Protein AF-A0A7S1HPY4-F1 (afdb_monomer_lite)

Structure (mmCIF, N/CA/C/O backbone):
data_AF-A0A7S1HPY4-F1
#
_entry.id   AF-A0A7S1HPY4-F1
#
loop_
_atom_site.group_PDB
_atom_site.id
_atom_site.type_symbol
_atom_site.label_atom_id
_atom_site.label_alt_id
_atom_site.label_comp_id
_atom_site.label_asym_id
_atom_site.label_entity_id
_atom_site.label_seq_id
_atom_site.pdbx_PDB_ins_code
_atom_site.Cartn_x
_atom_site.Cartn_y
_atom_site.Cartn_z
_atom_site.occupancy
_atom_site.B_iso_or_equiv
_atom_site.auth_seq_id
_atom_site.auth_comp_id
_atom_site.auth_asym_id
_atom_site.auth_atom_id
_atom_site.pdbx_PDB_model_num
ATOM 1 N N . PHE A 1 1 ? -14.827 -3.877 16.598 1.00 51.03 1 PHE A N 1
ATOM 2 C CA . PHE A 1 1 ? -13.512 -4.477 16.288 1.00 51.03 1 PHE A CA 1
ATOM 3 C C . PHE A 1 1 ? -12.824 -4.837 17.604 1.00 51.03 1 PHE A C 1
ATOM 5 O O . PHE A 1 1 ? -12.158 -3.985 18.169 1.00 51.03 1 PHE A O 1
ATOM 12 N N . GLU A 1 2 ? -13.038 -6.043 18.143 1.00 54.41 2 GLU A N 1
ATOM 13 C CA . GLU A 1 2 ? -12.494 -6.442 19.462 1.00 54.41 2 GLU A CA 1
ATOM 14 C C . GLU A 1 2 ? -11.135 -7.164 19.399 1.00 54.41 2 GLU A C 1
ATOM 16 O O . GLU A 1 2 ? -10.439 -7.251 20.405 1.00 54.41 2 GLU A O 1
ATOM 21 N N . SER A 1 3 ? -10.685 -7.638 18.233 1.00 61.22 3 SER A N 1
ATOM 22 C CA . SER A 1 3 ? -9.407 -8.355 18.132 1.00 61.22 3 SER A CA 1
ATOM 23 C C . SER A 1 3 ? -8.253 -7.421 17.734 1.00 61.22 3 SER A C 1
ATOM 25 O O . SER A 1 3 ? -8.182 -6.986 16.581 1.00 61.22 3 SER A O 1
ATOM 27 N N . ARG A 1 4 ? -7.304 -7.167 18.650 1.00 73.62 4 ARG A N 1
ATOM 28 C CA . ARG A 1 4 ? -5.988 -6.535 18.383 1.00 73.62 4 ARG A CA 1
ATOM 29 C C . ARG A 1 4 ? -5.039 -7.492 17.646 1.00 73.62 4 ARG A C 1
ATOM 31 O O . ARG A 1 4 ? -3.940 -7.786 18.103 1.00 73.62 4 ARG A O 1
ATOM 38 N N . VAL A 1 5 ? -5.494 -8.038 16.525 1.00 82.69 5 VAL A N 1
ATOM 39 C CA . VAL A 1 5 ? -4.753 -9.017 15.726 1.00 82.69 5 VAL A CA 1
ATOM 40 C C . VAL A 1 5 ? -4.319 -8.356 14.429 1.00 82.69 5 VAL A C 1
ATOM 42 O O . VAL A 1 5 ? -5.112 -7.684 13.766 1.00 82.69 5 VAL A O 1
ATOM 45 N N . VAL A 1 6 ? -3.055 -8.552 14.060 1.00 85.44 6 VAL A N 1
ATOM 46 C CA . VAL A 1 6 ? -2.557 -8.140 12.749 1.00 85.44 6 VAL A CA 1
ATOM 47 C C . VAL A 1 6 ? -3.138 -9.086 11.704 1.00 85.44 6 VAL A C 1
ATOM 49 O O . VAL A 1 6 ? -2.915 -10.294 11.757 1.00 85.44 6 VAL A O 1
ATOM 52 N N . ARG A 1 7 ? -3.864 -8.540 10.731 1.00 88.50 7 ARG A N 1
ATOM 53 C CA . ARG A 1 7 ? -4.299 -9.283 9.545 1.00 88.50 7 ARG A CA 1
ATOM 54 C C . ARG A 1 7 ? -3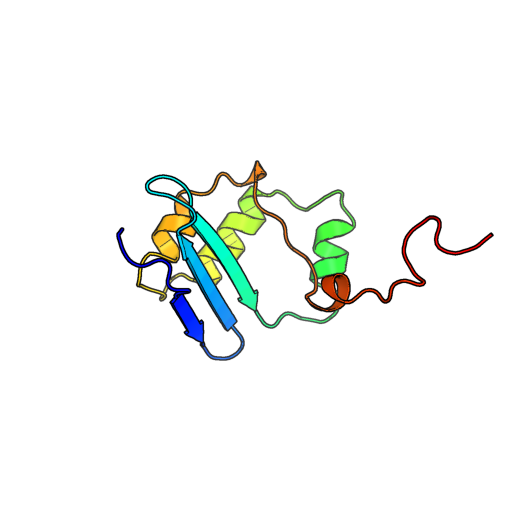.285 -9.050 8.442 1.00 88.50 7 ARG A C 1
ATOM 56 O O . ARG A 1 7 ? -2.990 -7.897 8.145 1.00 88.50 7 ARG A O 1
ATOM 63 N N . GLN A 1 8 ? -2.764 -10.117 7.845 1.00 91.44 8 GLN A N 1
ATOM 64 C CA . GLN A 1 8 ? -1.855 -10.031 6.703 1.00 91.44 8 GLN A CA 1
ATOM 65 C C . GLN A 1 8 ? -2.328 -10.950 5.586 1.00 91.44 8 GLN A C 1
ATOM 67 O O . GLN A 1 8 ? -2.775 -12.066 5.840 1.00 91.44 8 GLN A O 1
ATOM 72 N N . ILE A 1 9 ? -2.211 -10.471 4.353 1.00 90.81 9 ILE A N 1
ATOM 73 C CA . ILE A 1 9 ? -2.514 -11.219 3.137 1.00 90.81 9 ILE A CA 1
ATOM 74 C C . ILE A 1 9 ? -1.242 -11.229 2.293 1.00 90.81 9 ILE A C 1
ATOM 76 O O . ILE A 1 9 ? -0.616 -10.186 2.082 1.00 90.81 9 ILE A O 1
ATOM 80 N N . LEU A 1 10 ? -0.850 -12.417 1.840 1.00 92.56 10 LEU A N 1
ATOM 81 C CA . LEU A 1 10 ? 0.314 -12.634 0.991 1.00 92.56 10 LEU A CA 1
ATOM 82 C C . LEU A 1 10 ? -0.168 -13.088 -0.388 1.00 92.56 10 LEU A C 1
ATOM 84 O O . LEU A 1 10 ? -0.877 -14.084 -0.507 1.00 92.56 10 LEU A O 1
ATOM 88 N N . GLY A 1 11 ? 0.218 -12.346 -1.418 1.00 89.25 11 GLY A N 1
ATOM 89 C CA . GLY A 1 11 ? 0.007 -12.675 -2.823 1.00 89.25 11 GLY A CA 1
ATOM 90 C C . GLY A 1 11 ? 1.328 -12.931 -3.549 1.00 89.25 11 GLY A C 1
ATOM 91 O O . GLY A 1 11 ? 2.402 -13.001 -2.948 1.00 89.25 11 GLY A O 1
ATOM 92 N N . LYS A 1 12 ? 1.268 -13.041 -4.879 1.00 88.69 12 LYS A N 1
ATOM 93 C CA . LYS A 1 12 ? 2.450 -13.249 -5.727 1.00 88.69 12 LYS A CA 1
ATOM 94 C C . LYS A 1 12 ? 3.256 -11.951 -5.865 1.00 88.69 12 LYS A C 1
ATOM 96 O O . LYS A 1 12 ? 2.992 -11.158 -6.758 1.00 88.69 12 LYS A O 1
ATOM 101 N N . GLY A 1 13 ? 4.228 -11.747 -4.976 1.00 89.62 13 GLY A N 1
ATOM 102 C CA . GLY A 1 13 ? 5.085 -10.552 -4.979 1.00 89.62 13 GLY A CA 1
ATOM 103 C C . GLY A 1 13 ? 4.449 -9.311 -4.347 1.00 89.62 13 GLY A C 1
ATOM 104 O O . GLY A 1 13 ? 5.018 -8.231 -4.437 1.00 89.62 13 GLY A O 1
ATOM 105 N N . THR A 1 14 ? 3.303 -9.464 -3.677 1.00 92.88 14 THR A N 1
ATOM 106 C CA . THR A 1 14 ? 2.618 -8.388 -2.948 1.00 92.88 14 THR A CA 1
ATOM 107 C C . THR A 1 14 ? 2.192 -8.891 -1.577 1.00 92.88 14 THR A C 1
ATOM 109 O O . THR A 1 14 ? 1.761 -10.032 -1.426 1.00 92.88 14 THR A O 1
ATOM 112 N N . ARG A 1 15 ? 2.290 -8.042 -0.562 1.00 94.62 15 ARG A N 1
ATOM 113 C CA . ARG A 1 15 ? 1.781 -8.255 0.790 1.00 94.62 15 ARG A CA 1
ATOM 114 C C . ARG A 1 15 ? 1.026 -7.017 1.223 1.00 94.62 15 ARG A C 1
ATOM 116 O O . ARG A 1 15 ? 1.478 -5.908 0.972 1.00 94.62 15 ARG A O 1
ATOM 123 N N . ALA A 1 16 ? -0.060 -7.202 1.944 1.00 94.69 16 ALA A N 1
ATOM 124 C CA . ALA A 1 16 ? -0.735 -6.111 2.622 1.00 94.69 16 ALA A CA 1
ATOM 125 C C . ALA A 1 16 ? -1.120 -6.553 4.019 1.00 94.69 16 ALA A C 1
ATOM 127 O O . ALA A 1 16 ? -1.309 -7.744 4.282 1.00 94.69 16 ALA A O 1
ATOM 128 N N . GLY A 1 17 ? -1.240 -5.588 4.914 1.00 93.25 17 GLY A N 1
ATOM 129 C CA . GLY A 1 17 ? -1.663 -5.866 6.267 1.00 93.25 17 GLY A CA 1
ATOM 130 C C . GLY A 1 17 ? -2.409 -4.710 6.889 1.00 93.25 17 GLY A C 1
ATOM 131 O O . GLY A 1 17 ? -2.280 -3.565 6.464 1.00 93.25 17 GLY A O 1
ATOM 132 N N . MET A 1 18 ? -3.190 -5.043 7.909 1.00 93.31 18 MET A N 1
ATOM 133 C CA . MET A 1 18 ? -3.918 -4.097 8.740 1.00 93.31 18 MET A CA 1
ATOM 134 C C . MET A 1 18 ? -3.791 -4.470 10.207 1.00 93.31 18 MET A C 1
ATOM 136 O O . MET A 1 18 ? -3.855 -5.646 10.575 1.00 93.31 18 MET A O 1
ATOM 140 N N . TYR A 1 19 ? -3.699 -3.448 11.043 1.00 92.12 19 TYR A N 1
ATOM 141 C CA . TYR A 1 19 ? -3.733 -3.557 12.486 1.00 92.12 19 TYR A CA 1
ATOM 142 C C . TYR A 1 19 ? -4.681 -2.491 13.055 1.00 92.12 19 TYR A C 1
ATOM 144 O O . TYR A 1 19 ? -4.416 -1.296 12.895 1.00 92.12 19 TYR A O 1
ATOM 152 N N . PRO A 1 20 ? -5.805 -2.882 13.683 1.00 90.94 20 PRO A N 1
ATOM 153 C CA . PRO A 1 20 ? -6.701 -1.925 14.319 1.00 90.94 20 PRO A CA 1
ATOM 154 C C . PRO A 1 20 ? -6.010 -1.314 15.544 1.00 90.94 20 PRO A C 1
ATOM 156 O O . PRO A 1 20 ? -5.662 -2.021 16.489 1.00 90.94 20 PRO A O 1
ATOM 159 N N . LEU A 1 21 ? -5.817 0.004 15.520 1.00 90.44 21 LEU A N 1
ATOM 160 C CA . LEU A 1 21 ? -5.249 0.769 16.632 1.00 90.44 21 LEU A CA 1
ATOM 161 C C . LEU A 1 21 ? -6.334 1.130 17.657 1.00 90.44 21 LEU A C 1
ATOM 163 O O . LEU A 1 21 ? -6.084 1.122 18.860 1.00 90.44 21 LEU A O 1
ATOM 167 N N . SER A 1 22 ? -7.547 1.424 17.181 1.00 89.44 22 SER A N 1
ATOM 168 C CA . SER A 1 22 ? -8.728 1.723 17.997 1.00 89.44 22 SER A CA 1
ATOM 169 C C . SER A 1 22 ? -10.017 1.375 17.237 1.00 89.44 22 SER A C 1
ATOM 171 O O . SER A 1 22 ? -9.973 0.749 16.177 1.00 89.44 22 SER A O 1
ATOM 173 N N . SER A 1 23 ? -11.180 1.776 17.758 1.00 86.69 23 SER A N 1
ATOM 174 C CA . SER A 1 23 ? -12.463 1.645 17.052 1.00 86.69 23 SER A CA 1
ATOM 175 C C . SER A 1 23 ? -12.560 2.510 15.790 1.00 86.69 23 SER A C 1
ATOM 177 O O . SER A 1 23 ? -13.397 2.224 14.938 1.00 86.69 23 SER A O 1
ATOM 179 N N . THR A 1 24 ? -11.717 3.539 15.665 1.00 88.06 24 THR A N 1
ATOM 180 C CA . THR A 1 24 ? -11.754 4.524 14.572 1.00 88.06 24 THR A CA 1
ATOM 181 C C . THR A 1 24 ? -10.440 4.641 13.805 1.00 88.06 24 THR A C 1
ATOM 183 O O . THR A 1 24 ? -10.404 5.293 12.769 1.00 88.06 24 THR A O 1
ATOM 186 N N . HIS A 1 25 ? -9.361 4.021 14.291 1.00 89.62 25 HIS A N 1
ATOM 187 C CA . HIS A 1 25 ? -8.037 4.117 13.684 1.00 89.62 25 HIS A CA 1
ATOM 188 C C . HIS A 1 25 ? -7.505 2.739 13.314 1.00 89.62 25 HIS A C 1
ATOM 190 O O . HIS A 1 25 ? -7.539 1.794 14.108 1.00 89.62 25 HIS A O 1
ATOM 196 N N . VAL A 1 26 ? -6.938 2.648 12.117 1.00 91.75 26 VAL A N 1
ATOM 197 C CA . VAL A 1 26 ? -6.300 1.445 11.594 1.00 91.75 26 VAL A CA 1
ATOM 198 C C . VAL A 1 26 ? -4.955 1.824 10.992 1.00 91.75 26 VAL A C 1
ATOM 200 O O . VAL A 1 26 ? -4.845 2.772 10.222 1.00 91.75 26 VAL A O 1
ATOM 203 N N . TYR A 1 27 ? -3.922 1.076 11.358 1.00 92.25 27 TYR A N 1
ATOM 204 C CA . TYR A 1 27 ? -2.661 1.080 10.636 1.00 92.25 27 TYR A CA 1
ATOM 205 C C . TYR A 1 27 ? -2.758 0.076 9.492 1.00 92.25 27 TYR A C 1
ATOM 207 O O . TYR A 1 27 ? -3.223 -1.046 9.703 1.00 92.25 27 TYR A O 1
ATOM 215 N N . TRP A 1 28 ? -2.300 0.443 8.301 1.00 94.12 28 TRP A N 1
ATOM 216 C CA . TRP A 1 28 ? -2.254 -0.465 7.163 1.00 94.12 28 TRP A CA 1
ATOM 217 C C . TRP A 1 28 ? -0.992 -0.254 6.332 1.00 94.12 28 TRP A C 1
ATOM 219 O O . TRP A 1 28 ? -0.344 0.789 6.407 1.00 94.12 28 TRP A O 1
ATOM 229 N N . PHE A 1 29 ? -0.627 -1.268 5.552 1.00 94.44 29 PHE A N 1
ATOM 230 C CA . PHE A 1 29 ? 0.463 -1.176 4.588 1.00 94.44 29 PHE A CA 1
ATOM 231 C C . PHE A 1 29 ? 0.196 -2.053 3.367 1.00 94.44 29 PHE A C 1
ATOM 233 O O . PHE A 1 29 ? -0.475 -3.081 3.469 1.00 94.44 29 PHE A O 1
ATOM 240 N N . VAL A 1 30 ? 0.800 -1.678 2.240 1.00 94.81 30 VAL A N 1
ATOM 241 C CA . VAL A 1 30 ? 0.982 -2.524 1.055 1.00 94.81 30 VAL A CA 1
ATOM 242 C C . VAL A 1 30 ? 2.471 -2.513 0.712 1.00 94.81 30 VAL A C 1
ATOM 244 O O . VAL A 1 30 ? 3.112 -1.468 0.672 1.00 94.81 30 VAL A O 1
ATOM 247 N N . CYS A 1 31 ? 3.035 -3.694 0.514 1.00 94.25 31 CYS A N 1
ATOM 248 C CA . CYS A 1 31 ? 4.412 -3.935 0.116 1.00 94.25 31 CYS A CA 1
ATOM 249 C C . CYS A 1 31 ? 4.363 -4.766 -1.159 1.00 94.25 31 CYS A C 1
ATOM 251 O O . CYS A 1 31 ? 3.753 -5.829 -1.161 1.00 94.25 31 CYS A O 1
ATOM 253 N N . PHE A 1 32 ? 5.001 -4.315 -2.226 1.00 94.12 32 PHE A N 1
ATOM 254 C CA . PHE A 1 32 ? 4.956 -4.987 -3.518 1.00 94.12 32 PHE A CA 1
ATOM 255 C C . PHE A 1 32 ? 6.338 -4.983 -4.158 1.00 94.12 32 PHE A C 1
ATOM 257 O O . PHE A 1 32 ? 7.178 -4.142 -3.840 1.00 94.12 32 PHE A O 1
ATOM 264 N N . ASN A 1 33 ? 6.569 -5.950 -5.036 1.00 92.75 33 ASN A N 1
ATOM 265 C CA . ASN A 1 33 ? 7.742 -5.969 -5.889 1.00 92.75 33 ASN A CA 1
ATOM 266 C C . ASN A 1 33 ? 7.578 -4.898 -6.968 1.00 92.75 33 ASN A C 1
ATOM 268 O O . ASN A 1 33 ? 6.541 -4.828 -7.626 1.00 92.75 33 ASN A O 1
ATOM 272 N N . SER A 1 34 ? 8.615 -4.099 -7.161 1.00 89.88 34 SER A N 1
ATOM 273 C CA . SER A 1 34 ? 8.708 -3.091 -8.211 1.00 89.88 34 SER A CA 1
ATOM 274 C C . SER A 1 34 ? 10.058 -3.214 -8.905 1.00 89.88 34 SER A C 1
ATOM 276 O O . SER A 1 34 ? 10.976 -3.836 -8.365 1.00 89.88 34 SER A O 1
ATOM 278 N N . GLU A 1 35 ? 10.199 -2.559 -10.053 1.00 89.75 35 GLU A N 1
ATOM 279 C CA . GLU A 1 35 ? 11.508 -2.349 -10.667 1.00 89.75 35 GLU A CA 1
ATOM 280 C C . GLU A 1 35 ? 12.455 -1.609 -9.711 1.00 89.75 35 GLU A C 1
ATOM 282 O O . GLU A 1 35 ? 12.034 -0.823 -8.844 1.00 89.75 35 GLU A O 1
ATOM 287 N N . GLU A 1 36 ? 13.751 -1.872 -9.866 1.00 83.75 36 GLU A N 1
ATOM 288 C CA . GLU A 1 36 ? 14.778 -1.186 -9.094 1.00 83.75 36 GLU A CA 1
ATOM 289 C C . GLU A 1 36 ? 14.743 0.319 -9.397 1.00 83.75 36 GLU A C 1
ATOM 291 O O . GLU A 1 36 ? 14.665 0.750 -10.543 1.00 83.75 36 GLU A O 1
ATOM 296 N N . GLY A 1 37 ? 14.776 1.146 -8.349 1.00 83.00 37 GLY A N 1
ATOM 297 C CA . GLY A 1 37 ? 14.716 2.601 -8.492 1.00 83.00 37 GLY A CA 1
ATOM 298 C C . GLY A 1 37 ? 13.310 3.206 -8.474 1.00 83.00 37 GLY A C 1
ATOM 299 O O . GLY A 1 37 ? 13.230 4.415 -8.264 1.00 83.00 37 GLY A O 1
ATOM 300 N N . TRP A 1 38 ? 12.227 2.413 -8.536 1.00 88.38 38 TRP A N 1
ATOM 301 C CA . TRP A 1 38 ? 10.837 2.915 -8.458 1.00 88.38 38 TRP A CA 1
ATOM 302 C C . TRP A 1 38 ? 10.627 3.874 -7.274 1.00 88.38 38 TRP A C 1
ATOM 304 O O . TRP A 1 38 ? 10.142 4.991 -7.424 1.00 88.38 38 TRP A O 1
ATOM 314 N N . ALA A 1 39 ? 11.089 3.486 -6.081 1.00 86.12 39 ALA A N 1
ATOM 315 C CA . ALA A 1 39 ? 10.954 4.307 -4.878 1.00 86.12 39 ALA A CA 1
ATOM 316 C C . ALA A 1 39 ? 11.825 5.575 -4.892 1.00 86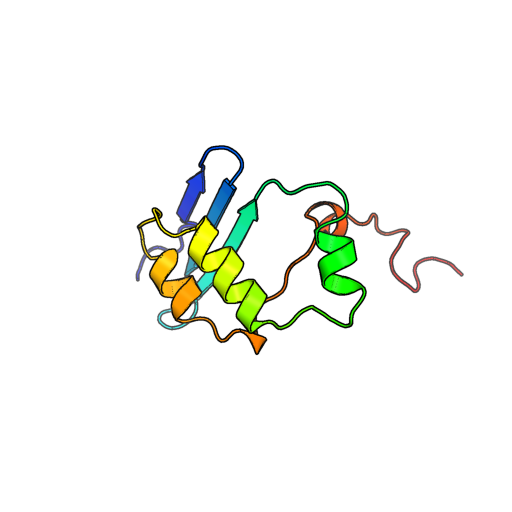.12 39 ALA A C 1
ATOM 318 O O . ALA A 1 39 ? 11.508 6.557 -4.220 1.00 86.12 39 ALA A O 1
ATOM 319 N N . ARG A 1 40 ? 12.952 5.552 -5.611 1.00 82.31 40 ARG A N 1
ATOM 320 C CA . ARG A 1 40 ? 13.830 6.716 -5.772 1.00 82.31 40 ARG A CA 1
ATOM 321 C C . ARG A 1 40 ? 13.197 7.709 -6.733 1.00 82.31 40 ARG A C 1
ATOM 323 O O . ARG A 1 40 ? 13.154 8.892 -6.420 1.00 82.31 40 ARG A O 1
ATOM 330 N N . GLU A 1 41 ? 12.687 7.216 -7.854 1.00 81.19 41 GLU A N 1
ATOM 331 C CA . GLU A 1 41 ? 11.940 7.999 -8.834 1.00 81.19 41 GLU A CA 1
ATOM 332 C C . GLU A 1 41 ? 10.704 8.637 -8.200 1.00 81.19 41 GLU A C 1
ATOM 334 O O . GLU A 1 41 ? 10.552 9.852 -8.278 1.00 81.19 41 GLU A O 1
ATOM 339 N N . TRP A 1 42 ? 9.918 7.861 -7.444 1.00 80.50 42 TRP A N 1
ATOM 340 C CA . TRP A 1 42 ? 8.766 8.356 -6.687 1.00 80.50 42 TRP A CA 1
ATOM 341 C C . TRP A 1 42 ? 9.093 9.601 -5.844 1.00 80.50 42 TRP A C 1
ATOM 343 O O . TRP A 1 42 ? 8.287 10.525 -5.761 1.00 80.50 42 TRP A O 1
ATOM 353 N N . ARG A 1 43 ? 10.279 9.643 -5.221 1.00 76.81 43 ARG A N 1
ATOM 354 C CA . ARG A 1 43 ? 10.718 10.752 -4.356 1.00 76.81 43 ARG A CA 1
ATOM 355 C C . ARG A 1 43 ? 11.391 11.906 -5.092 1.00 76.81 43 ARG A C 1
ATOM 357 O O . ARG A 1 43 ? 11.361 13.018 -4.572 1.00 76.81 43 ARG A O 1
ATOM 364 N N . ARG A 1 44 ? 12.043 11.646 -6.232 1.00 68.62 44 ARG A N 1
ATOM 365 C CA . ARG A 1 44 ? 12.967 12.589 -6.893 1.00 68.62 44 ARG A CA 1
ATOM 366 C C . ARG A 1 44 ? 12.288 13.900 -7.302 1.00 68.62 44 ARG A C 1
ATOM 368 O O . ARG A 1 44 ? 12.942 14.935 -7.265 1.00 68.62 44 ARG A O 1
ATOM 375 N N . ASP A 1 45 ? 10.985 13.865 -7.566 1.00 61.12 45 ASP A N 1
ATOM 376 C CA . ASP A 1 45 ? 10.215 15.022 -8.037 1.00 61.12 45 ASP A CA 1
ATOM 377 C C . ASP A 1 45 ? 9.344 15.658 -6.930 1.00 61.12 45 ASP A C 1
ATOM 379 O O . ASP A 1 45 ? 8.273 16.193 -7.194 1.00 61.12 45 ASP A O 1
ATOM 383 N N . GLY A 1 46 ? 9.772 15.580 -5.661 1.00 59.69 46 GLY A N 1
ATOM 384 C CA . GLY A 1 46 ? 9.001 16.107 -4.521 1.00 59.69 46 GLY A CA 1
ATOM 385 C C . GLY A 1 46 ? 7.848 15.200 -4.071 1.00 59.69 46 GLY A C 1
ATOM 386 O O . GLY A 1 46 ? 6.989 15.622 -3.297 1.00 59.69 46 GLY A O 1
ATOM 387 N N . GLY A 1 47 ? 7.861 13.941 -4.520 1.00 61.69 47 GLY A N 1
ATOM 388 C CA . GLY A 1 47 ? 6.715 13.042 -4.458 1.00 61.69 47 GLY A CA 1
ATOM 389 C C . GLY A 1 47 ? 5.829 13.276 -5.674 1.00 61.69 47 GLY A C 1
ATOM 390 O O . GLY A 1 47 ? 5.207 14.330 -5.777 1.00 61.69 47 GLY A O 1
ATOM 391 N N . ARG A 1 48 ? 5.745 12.299 -6.586 1.00 68.56 48 ARG A N 1
ATOM 392 C CA . ARG A 1 48 ? 4.697 12.284 -7.626 1.00 68.56 48 ARG A CA 1
ATOM 393 C C . ARG A 1 48 ? 3.321 12.560 -6.991 1.00 68.56 48 ARG A C 1
ATOM 395 O O . ARG A 1 48 ? 3.129 12.384 -5.783 1.00 68.56 48 ARG A O 1
ATOM 402 N N . ASN A 1 49 ? 2.358 12.987 -7.808 1.00 85.38 49 ASN A N 1
ATOM 403 C CA . ASN A 1 49 ? 1.006 13.300 -7.350 1.00 85.38 49 ASN A CA 1
ATOM 404 C C . ASN A 1 49 ? 0.458 12.162 -6.467 1.00 85.38 49 ASN A C 1
ATOM 406 O O . ASN A 1 49 ? 0.365 11.015 -6.897 1.00 85.38 49 ASN A O 1
ATOM 410 N N . LYS A 1 50 ? 0.107 12.466 -5.214 1.00 88.44 50 LYS A N 1
ATOM 411 C CA . LYS A 1 50 ? -0.343 11.453 -4.250 1.00 88.44 50 LYS A CA 1
ATOM 412 C C . LYS A 1 50 ? -1.643 10.767 -4.680 1.00 88.44 50 LYS A C 1
ATOM 414 O O . LYS A 1 50 ? -1.885 9.625 -4.297 1.00 88.44 50 LYS A O 1
ATOM 419 N N . GLU A 1 51 ? -2.445 11.417 -5.516 1.00 90.38 51 GLU A N 1
ATOM 420 C CA . GLU A 1 51 ? -3.609 10.803 -6.159 1.00 90.38 51 GLU A CA 1
ATOM 421 C C . GLU A 1 51 ? -3.200 9.677 -7.120 1.00 90.38 51 GLU A C 1
ATOM 423 O O . GLU A 1 51 ? -3.846 8.631 -7.146 1.00 90.38 51 GLU A O 1
ATOM 428 N N . GLU A 1 52 ? -2.085 9.838 -7.846 1.00 90.06 52 GLU A N 1
ATOM 429 C CA . GLU A 1 52 ? -1.523 8.765 -8.677 1.00 90.06 52 GLU A CA 1
ATOM 430 C C . GLU A 1 52 ? -1.061 7.594 -7.806 1.00 90.06 52 GLU A C 1
ATOM 432 O O . GLU A 1 52 ? -1.356 6.449 -8.140 1.00 90.06 52 GLU A O 1
ATOM 437 N N . LEU A 1 53 ? -0.426 7.856 -6.652 1.00 90.06 53 LEU A N 1
ATOM 438 C CA . LEU A 1 53 ? -0.063 6.792 -5.703 1.00 90.06 53 LEU A CA 1
ATOM 439 C C . LEU A 1 53 ? -1.286 6.019 -5.236 1.00 90.06 53 LEU A C 1
ATOM 441 O O . LEU A 1 53 ? -1.254 4.791 -5.186 1.00 90.06 53 LEU A O 1
ATOM 445 N N . ARG A 1 54 ? -2.358 6.732 -4.869 1.00 92.44 54 ARG A N 1
ATOM 446 C CA . ARG A 1 54 ? -3.595 6.083 -4.442 1.00 92.44 54 ARG A CA 1
ATOM 447 C C . ARG A 1 54 ? -4.133 5.197 -5.558 1.00 92.44 54 ARG A C 1
ATOM 449 O O . ARG A 1 54 ? -4.408 4.032 -5.296 1.00 92.44 54 ARG A O 1
ATOM 456 N N . GLY A 1 55 ? -4.180 5.698 -6.793 1.00 93.19 55 GLY A N 1
ATOM 457 C CA . GLY A 1 55 ? -4.601 4.921 -7.961 1.00 93.19 55 GLY A CA 1
ATOM 458 C C . GLY A 1 55 ? -3.735 3.681 -8.222 1.00 93.19 55 GLY A C 1
ATOM 459 O O . GLY A 1 55 ? -4.267 2.595 -8.461 1.00 93.19 55 GLY A O 1
ATOM 460 N N . GLU A 1 56 ? -2.407 3.800 -8.123 1.00 91.81 56 GLU A N 1
ATOM 461 C CA . GLU A 1 56 ? -1.478 2.669 -8.261 1.00 91.81 56 GLU A CA 1
ATOM 462 C C . GLU A 1 56 ? -1.721 1.611 -7.169 1.00 91.81 56 GLU A C 1
ATOM 464 O O . GLU A 1 56 ? -1.825 0.415 -7.459 1.00 91.81 56 GLU A O 1
ATOM 469 N N . VAL A 1 57 ? -1.885 2.038 -5.913 1.00 93.56 57 VAL A N 1
ATOM 470 C CA . VAL A 1 57 ? -2.156 1.130 -4.789 1.00 93.56 57 VAL A CA 1
ATOM 471 C C . VAL A 1 57 ? -3.535 0.481 -4.918 1.00 93.56 57 VAL A C 1
ATOM 473 O O . VAL A 1 57 ? -3.646 -0.731 -4.731 1.00 93.56 57 VAL A O 1
ATOM 476 N N . GLU A 1 58 ? -4.574 1.230 -5.290 1.00 94.56 58 GLU A N 1
ATOM 477 C CA . GLU A 1 58 ? -5.920 0.705 -5.556 1.00 94.56 58 GLU A CA 1
ATOM 478 C C . GLU A 1 58 ? -5.903 -0.367 -6.653 1.00 94.56 58 GLU A C 1
ATOM 480 O O . GLU A 1 58 ? -6.556 -1.407 -6.517 1.00 94.56 58 GLU A O 1
ATOM 485 N N . ALA A 1 59 ? -5.119 -0.160 -7.715 1.00 93.81 59 ALA A N 1
ATOM 486 C CA . ALA A 1 59 ? -4.943 -1.145 -8.775 1.00 93.81 59 ALA A CA 1
ATOM 487 C C . ALA A 1 59 ? -4.248 -2.420 -8.267 1.00 93.81 59 ALA A C 1
ATOM 489 O O . ALA A 1 59 ? -4.698 -3.525 -8.590 1.00 93.81 59 ALA A O 1
ATOM 490 N N . LEU A 1 60 ? -3.206 -2.283 -7.437 1.00 93.12 60 LEU A N 1
ATOM 491 C CA . LEU A 1 60 ? -2.483 -3.407 -6.828 1.00 93.12 60 LEU A CA 1
ATOM 492 C C . LEU A 1 60 ? -3.379 -4.256 -5.917 1.00 93.12 60 LEU A C 1
ATOM 494 O O . LEU A 1 60 ? -3.259 -5.484 -5.904 1.00 93.12 60 LEU A O 1
ATOM 498 N N . VAL A 1 61 ? -4.289 -3.621 -5.172 1.00 92.88 61 VAL A N 1
ATOM 499 C CA . VAL A 1 61 ? -5.176 -4.305 -4.217 1.00 92.88 61 VAL A CA 1
ATOM 500 C C . VAL A 1 61 ? -6.578 -4.587 -4.765 1.00 92.88 61 VAL A C 1
ATOM 502 O O . VAL A 1 61 ? -7.446 -5.032 -4.017 1.00 92.88 61 VAL A O 1
ATOM 505 N N . ARG A 1 62 ? -6.836 -4.378 -6.064 1.00 92.06 62 ARG A N 1
ATOM 506 C CA . ARG A 1 62 ? -8.187 -4.458 -6.658 1.00 92.06 62 ARG A CA 1
ATOM 507 C C . ARG A 1 62 ? -8.923 -5.772 -6.379 1.00 92.06 62 ARG A C 1
ATOM 509 O O . ARG A 1 62 ? -10.146 -5.777 -6.267 1.00 92.06 62 ARG A O 1
ATOM 516 N N . THR A 1 63 ? -8.198 -6.883 -6.276 1.00 90.06 63 THR A N 1
ATOM 517 C CA . THR A 1 63 ? -8.761 -8.222 -6.022 1.00 90.06 63 THR A CA 1
ATOM 518 C C . THR A 1 63 ? -8.745 -8.628 -4.546 1.00 90.06 63 THR A C 1
ATOM 520 O O . THR A 1 63 ? -9.145 -9.741 -4.214 1.00 90.06 63 THR A O 1
ATOM 523 N N . TRP A 1 64 ? -8.267 -7.761 -3.652 1.00 89.62 64 TRP A N 1
ATOM 524 C CA . TRP A 1 64 ? -8.025 -8.095 -2.251 1.00 89.62 64 TRP A CA 1
ATOM 525 C C . TRP A 1 64 ? -9.273 -7.834 -1.404 1.00 89.62 64 TRP A C 1
ATOM 527 O O . TRP A 1 64 ? -10.007 -6.878 -1.637 1.00 89.62 64 TRP A O 1
ATOM 537 N N . GLY A 1 65 ? -9.525 -8.694 -0.417 1.00 88.69 65 GLY A N 1
ATOM 538 C CA . GLY A 1 65 ? -10.668 -8.582 0.494 1.00 88.69 65 GLY A CA 1
ATOM 539 C C . GLY A 1 65 ? -10.286 -8.124 1.904 1.00 88.69 65 GLY A C 1
ATOM 540 O O . GLY A 1 65 ? -9.235 -7.527 2.136 1.00 88.69 65 GLY A O 1
ATOM 541 N N . HIS A 1 66 ? -11.144 -8.464 2.869 1.00 87.81 66 HIS A N 1
ATOM 542 C CA . HIS A 1 66 ? -10.920 -8.297 4.313 1.00 87.81 66 HIS A CA 1
ATOM 543 C C . HIS A 1 66 ? -10.708 -6.856 4.808 1.00 87.81 66 HIS A C 1
ATOM 545 O O . HIS A 1 66 ? -10.122 -6.674 5.876 1.00 87.81 66 HIS A O 1
ATOM 551 N N . GLY A 1 67 ? -11.199 -5.844 4.087 1.00 90.56 67 GLY A N 1
ATOM 552 C CA . GLY A 1 67 ? -11.073 -4.437 4.479 1.00 90.56 67 GLY A CA 1
ATOM 553 C C . GLY A 1 67 ? -9.889 -3.704 3.841 1.00 90.56 67 GLY A C 1
ATOM 554 O O . GLY A 1 67 ? -9.728 -2.511 4.084 1.00 90.56 67 GLY A O 1
ATOM 555 N N . ILE A 1 68 ? -9.034 -4.392 3.067 1.00 92.56 68 ILE A N 1
ATOM 556 C CA . ILE A 1 68 ? -7.832 -3.781 2.475 1.00 92.56 68 ILE A CA 1
ATOM 557 C C . ILE A 1 68 ? -8.211 -2.734 1.428 1.00 92.56 68 ILE A C 1
ATOM 559 O O . ILE A 1 68 ? -7.643 -1.647 1.407 1.00 92.56 68 ILE A O 1
ATOM 563 N N . ARG A 1 69 ? -9.179 -3.035 0.561 1.00 93.56 69 ARG A N 1
ATOM 564 C CA . ARG A 1 69 ? -9.622 -2.083 -0.465 1.00 93.56 69 ARG A CA 1
ATOM 565 C C . ARG A 1 69 ? -10.317 -0.886 0.164 1.00 93.56 69 ARG A C 1
ATOM 567 O O . ARG A 1 69 ? -10.095 0.245 -0.246 1.00 93.56 69 ARG A O 1
ATOM 574 N N . GLU A 1 70 ? -11.125 -1.154 1.177 1.00 93.56 70 GLU A N 1
ATOM 575 C CA . GLU A 1 70 ? -11.898 -0.168 1.909 1.00 93.56 70 GLU A CA 1
ATOM 576 C C . GLU A 1 70 ? -10.982 0.810 2.648 1.00 93.56 70 GLU A C 1
ATOM 578 O O . GLU A 1 70 ? -11.205 2.015 2.574 1.00 93.56 70 GLU A O 1
ATOM 583 N N . VAL A 1 71 ? -9.919 0.327 3.306 1.00 93.25 71 VAL A N 1
ATOM 584 C CA . VAL A 1 71 ? -8.980 1.216 4.004 1.00 93.25 71 VAL A CA 1
ATOM 585 C C . VAL A 1 71 ? -8.144 2.050 3.035 1.00 93.25 71 VAL A C 1
ATOM 587 O O . VAL A 1 71 ? -7.915 3.227 3.303 1.00 93.25 71 VAL A O 1
ATOM 590 N N . VAL A 1 72 ? -7.727 1.479 1.898 1.00 93.69 72 VAL A N 1
ATOM 591 C CA . VAL A 1 72 ? -6.990 2.221 0.863 1.00 93.69 72 VAL A CA 1
ATOM 592 C C . VAL A 1 72 ? -7.867 3.339 0.297 1.00 93.69 72 VAL A C 1
ATOM 594 O O . VAL A 1 72 ? -7.442 4.489 0.302 1.00 93.69 72 VAL A O 1
ATOM 597 N N . ALA A 1 73 ? -9.103 3.025 -0.102 1.00 93.12 73 ALA A N 1
ATOM 598 C CA . ALA A 1 73 ? -10.040 4.001 -0.661 1.00 93.12 73 ALA A CA 1
ATOM 599 C C . ALA A 1 73 ? -10.455 5.088 0.349 1.00 93.12 73 ALA A C 1
ATOM 601 O O . ALA A 1 73 ? -10.706 6.227 -0.032 1.00 93.12 73 ALA A O 1
ATOM 602 N N . ALA A 1 74 ? -10.523 4.753 1.642 1.00 93.56 74 ALA A N 1
ATOM 603 C CA . ALA A 1 74 ? -10.849 5.704 2.705 1.00 93.56 74 ALA A CA 1
ATOM 604 C C . ALA A 1 74 ? -9.652 6.558 3.164 1.00 93.56 74 ALA A C 1
ATOM 606 O O . ALA A 1 74 ? -9.844 7.496 3.938 1.00 93.56 74 ALA A O 1
ATOM 607 N N . THR A 1 75 ? -8.424 6.237 2.743 1.00 93.81 75 THR A N 1
ATOM 608 C CA . THR A 1 75 ? -7.225 6.987 3.139 1.00 93.81 75 THR A CA 1
ATOM 609 C C . THR A 1 75 ? -7.046 8.206 2.225 1.00 93.81 75 THR A C 1
ATOM 611 O O . THR A 1 75 ? -6.891 8.028 1.015 1.00 93.81 75 THR A O 1
ATOM 614 N N . PRO A 1 76 ? -7.014 9.441 2.768 1.00 93.31 76 PRO A N 1
ATOM 615 C CA . PRO A 1 76 ? -6.677 10.630 1.988 1.00 93.31 76 PRO A CA 1
ATOM 616 C C . PRO A 1 76 ? -5.297 10.480 1.353 1.00 93.31 76 PRO A C 1
ATOM 618 O O . PRO A 1 76 ? -4.354 10.027 2.014 1.00 93.31 76 PRO A O 1
ATOM 621 N N . SER A 1 77 ? -5.164 10.861 0.082 1.00 92.00 77 SER A N 1
ATOM 622 C CA . SER A 1 77 ? -3.915 10.658 -0.655 1.00 92.00 77 SER A CA 1
ATOM 623 C C . SER A 1 77 ? -2.757 11.404 0.006 1.00 92.00 77 SER A C 1
ATOM 625 O O . SER A 1 77 ? -1.644 10.889 0.074 1.00 92.00 77 SER A O 1
ATOM 627 N N . GLU A 1 78 ? -3.031 12.556 0.617 1.00 90.38 78 GLU A N 1
ATOM 628 C CA . GLU A 1 78 ? -2.089 13.396 1.348 1.00 90.38 78 GLU A CA 1
ATOM 629 C C . GLU A 1 78 ? -1.370 12.647 2.475 1.00 90.38 78 GLU A C 1
ATOM 631 O O . GLU A 1 78 ? -0.209 12.954 2.763 1.00 90.38 78 GLU A O 1
ATOM 636 N N . GLY A 1 79 ? -2.025 11.653 3.081 1.00 87.50 79 GLY A N 1
ATOM 637 C CA . GLY A 1 79 ? -1.466 10.809 4.138 1.00 87.50 79 GLY A CA 1
ATOM 638 C C . GLY A 1 79 ? -0.666 9.606 3.631 1.00 87.50 79 GLY A C 1
ATOM 639 O O . GLY A 1 79 ? -0.041 8.910 4.432 1.00 87.50 79 GLY A O 1
ATOM 640 N N . MET A 1 80 ? -0.667 9.340 2.323 1.00 89.62 80 MET A N 1
ATOM 641 C CA . MET A 1 80 ? 0.036 8.198 1.746 1.00 89.62 80 MET A CA 1
ATOM 642 C C . MET A 1 80 ? 1.525 8.493 1.565 1.00 89.62 80 MET A C 1
ATOM 644 O O . MET A 1 80 ? 1.936 9.549 1.080 1.00 89.62 80 MET A O 1
ATOM 648 N N . VAL A 1 81 ? 2.344 7.511 1.937 1.00 88.12 81 VAL A N 1
ATOM 649 C CA . VAL A 1 81 ? 3.800 7.546 1.789 1.00 88.12 81 VAL A CA 1
ATOM 650 C C . VAL A 1 81 ? 4.278 6.264 1.123 1.00 88.12 81 VAL A C 1
ATOM 652 O O . VAL A 1 81 ? 3.832 5.169 1.466 1.00 88.12 81 VAL A O 1
ATOM 655 N N . ALA A 1 82 ? 5.220 6.396 0.194 1.00 89.56 82 ALA A N 1
ATOM 656 C CA . ALA A 1 82 ? 5.841 5.270 -0.489 1.00 89.56 82 ALA A CA 1
ATOM 657 C C . ALA A 1 82 ? 7.366 5.331 -0.360 1.00 89.56 82 ALA A C 1
ATOM 659 O O . ALA A 1 82 ? 7.964 6.393 -0.165 1.00 89.56 82 ALA A O 1
ATOM 660 N N . GLY A 1 83 ? 8.005 4.169 -0.436 1.00 88.69 83 GLY A N 1
ATOM 661 C CA . GLY A 1 83 ? 9.445 4.059 -0.273 1.00 88.69 83 GLY A CA 1
ATOM 662 C C . GLY A 1 83 ? 9.936 2.626 -0.366 1.00 88.69 83 GLY A C 1
ATOM 663 O O . GLY A 1 83 ? 9.159 1.695 -0.146 1.00 88.69 83 GLY A O 1
ATOM 664 N N . ALA A 1 84 ? 11.227 2.450 -0.653 1.00 89.50 84 ALA A N 1
ATOM 665 C CA . ALA A 1 84 ? 11.818 1.124 -0.684 1.00 89.50 84 ALA A CA 1
ATOM 666 C C . ALA A 1 84 ? 11.845 0.552 0.734 1.00 89.50 84 ALA A C 1
ATOM 668 O O . ALA A 1 84 ? 12.069 1.262 1.718 1.00 89.50 84 ALA A O 1
ATOM 669 N N . ILE A 1 85 ? 11.614 -0.754 0.854 1.00 86.94 85 ILE A N 1
ATOM 670 C CA . ILE A 1 85 ? 11.660 -1.420 2.157 1.00 86.94 85 ILE A CA 1
ATOM 671 C C . ILE A 1 85 ? 13.064 -1.353 2.778 1.00 86.94 85 ILE A C 1
ATOM 673 O O . ILE A 1 85 ? 13.178 -1.257 3.996 1.00 86.94 85 ILE A O 1
ATOM 677 N N . SER A 1 86 ? 14.111 -1.320 1.946 1.00 84.50 86 SER A N 1
ATOM 678 C CA . SER A 1 86 ? 15.511 -1.144 2.349 1.00 84.50 86 SER A CA 1
ATOM 679 C C . SER A 1 86 ? 15.759 0.157 3.109 1.00 84.50 86 SER A C 1
ATOM 681 O O . SER A 1 86 ? 16.582 0.177 4.018 1.00 84.50 86 SER A O 1
ATOM 683 N N . ASP A 1 87 ? 15.014 1.221 2.802 1.00 81.19 87 ASP A N 1
ATOM 684 C CA . ASP A 1 87 ? 15.200 2.529 3.443 1.00 81.19 87 ASP A CA 1
ATOM 685 C C . ASP A 1 87 ? 14.782 2.515 4.920 1.00 81.19 87 ASP A C 1
ATOM 687 O O . ASP A 1 87 ? 15.177 3.382 5.692 1.00 81.19 87 ASP A O 1
ATOM 691 N N . ARG A 1 88 ? 13.991 1.517 5.338 1.00 77.31 88 ARG A N 1
ATOM 692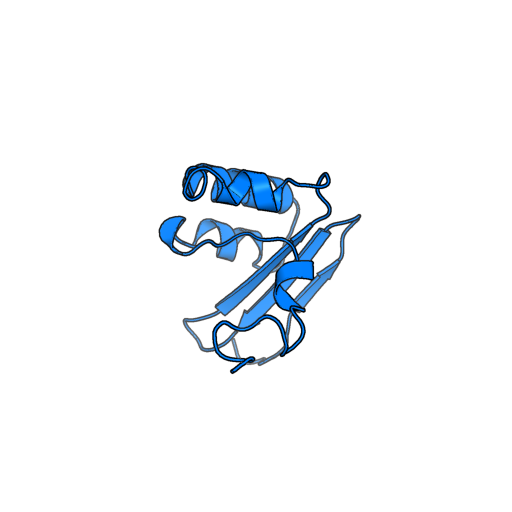 C CA . ARG A 1 88 ? 13.610 1.325 6.745 1.00 77.31 88 ARG A CA 1
ATOM 693 C C . ARG A 1 88 ? 14.697 0.642 7.575 1.00 77.31 88 ARG A C 1
ATOM 695 O O . ARG A 1 88 ? 14.581 0.618 8.795 1.00 77.31 88 ARG A O 1
ATOM 702 N N . TRP A 1 89 ? 15.724 0.095 6.926 1.00 72.19 89 TRP A N 1
ATOM 703 C CA . TRP A 1 89 ? 16.806 -0.661 7.562 1.00 72.19 89 TRP A CA 1
ATOM 704 C C . TRP A 1 89 ? 18.146 0.071 7.560 1.00 72.19 89 TRP A C 1
ATOM 706 O O . TRP A 1 89 ? 19.189 -0.557 7.727 1.00 72.19 89 TRP A O 1
ATOM 716 N N . LEU A 1 90 ? 18.132 1.394 7.386 1.00 61.00 90 LEU A N 1
ATOM 717 C CA . LEU A 1 90 ? 19.328 2.215 7.529 1.00 61.00 90 LEU A CA 1
ATOM 718 C C . LEU A 1 90 ? 19.988 1.945 8.893 1.00 61.00 90 LEU A C 1
ATOM 720 O O . LEU A 1 90 ? 19.385 2.145 9.948 1.00 61.00 90 LEU A O 1
ATOM 724 N N . ALA A 1 91 ? 21.223 1.434 8.855 1.00 55.19 91 ALA A N 1
ATOM 725 C CA . ALA A 1 91 ? 22.030 1.171 10.040 1.00 55.19 91 ALA A CA 1
ATOM 726 C C . ALA A 1 91 ? 22.225 2.474 10.844 1.00 55.19 91 ALA A C 1
ATOM 728 O O . ALA A 1 91 ? 22.315 3.543 10.227 1.00 55.19 91 ALA A O 1
ATOM 729 N N . PRO A 1 92 ? 22.372 2.413 12.186 1.00 56.69 92 PRO A N 1
ATOM 730 C CA . PRO A 1 92 ? 22.501 3.596 13.049 1.00 56.69 92 PRO A CA 1
ATOM 731 C C . PRO A 1 92 ? 23.544 4.629 12.582 1.00 56.69 92 PRO A C 1
ATOM 733 O O . PRO A 1 92 ? 23.386 5.8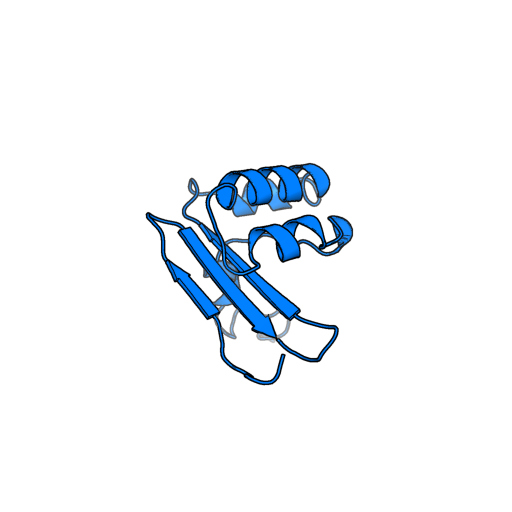17 12.834 1.00 56.69 92 PRO A O 1
ATOM 736 N N . ALA A 1 93 ? 24.571 4.194 11.845 1.00 53.56 93 ALA A N 1
ATOM 737 C CA . ALA A 1 93 ? 25.646 5.030 11.308 1.00 53.56 93 ALA A CA 1
ATOM 738 C C . ALA A 1 93 ? 25.238 6.010 10.183 1.00 53.56 93 ALA A C 1
ATOM 740 O O . ALA A 1 93 ? 26.078 6.769 9.714 1.00 53.56 93 ALA A O 1
ATOM 741 N N . SER A 1 94 ? 23.983 5.994 9.721 1.00 53.84 94 SER A N 1
ATOM 742 C CA . SER A 1 94 ? 23.490 6.863 8.635 1.00 53.84 94 SER A CA 1
ATOM 743 C C . SER A 1 94 ? 22.439 7.888 9.079 1.00 53.84 94 SER A C 1
ATOM 745 O O . SER A 1 94 ? 21.886 8.609 8.248 1.00 53.84 94 SER A O 1
ATOM 747 N N . LEU A 1 95 ? 22.185 7.999 10.388 1.00 53.00 95 LEU A N 1
ATOM 748 C CA . LEU A 1 95 ? 21.410 9.107 10.941 1.00 53.00 95 LEU A CA 1
ATOM 749 C C . LEU A 1 95 ? 22.258 10.395 10.900 1.00 53.00 95 LEU A C 1
ATOM 751 O O . LEU A 1 95 ? 23.412 10.366 11.340 1.00 53.00 95 LEU A O 1
ATOM 755 N N . PRO A 1 96 ? 21.723 11.534 10.417 1.00 48.69 96 PRO A N 1
ATOM 756 C CA . PRO A 1 96 ? 22.396 12.822 10.559 1.00 48.69 96 PRO A CA 1
ATOM 757 C C . PRO A 1 96 ? 22.641 13.091 12.051 1.00 48.69 96 PRO A C 1
ATOM 759 O O . PRO A 1 96 ? 21.688 13.167 12.824 1.00 48.69 96 PRO A O 1
ATOM 762 N N . GLY A 1 97 ? 23.912 13.177 12.455 1.00 57.69 97 GLY A N 1
ATOM 763 C CA . GLY A 1 97 ? 24.331 13.335 13.856 1.00 57.69 97 GLY A CA 1
ATOM 764 C C . GLY A 1 97 ? 24.963 12.096 14.507 1.00 57.69 97 GLY A C 1
ATOM 765 O O . GLY A 1 97 ? 25.304 12.148 15.682 1.00 57.69 97 G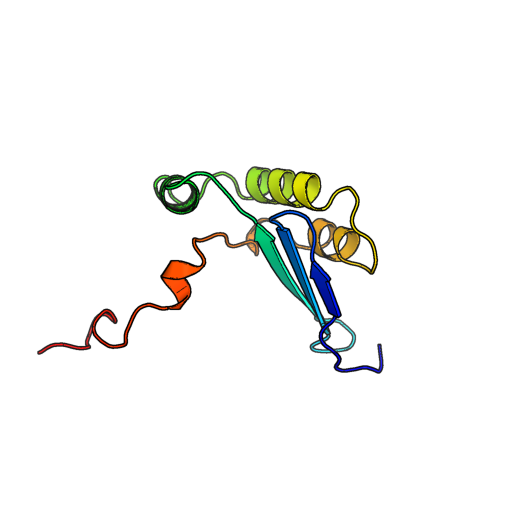LY A O 1
ATOM 766 N N . ALA A 1 98 ? 25.157 10.995 13.772 1.00 53.66 98 ALA A N 1
ATOM 767 C CA . ALA A 1 98 ? 25.858 9.806 14.275 1.00 53.66 98 ALA A CA 1
ATOM 768 C C . ALA A 1 98 ? 27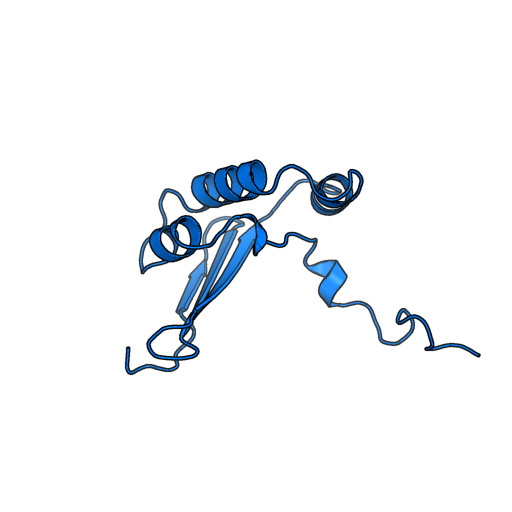.391 9.823 14.053 1.00 53.66 98 ALA A C 1
ATOM 770 O O . ALA A 1 98 ? 28.046 8.792 14.205 1.00 53.66 98 ALA A O 1
ATOM 771 N N . GLY A 1 99 ? 27.985 10.970 13.710 1.00 51.22 99 GLY A N 1
ATOM 772 C CA . GLY A 1 99 ? 29.433 11.113 13.559 1.00 51.22 99 GLY A CA 1
ATOM 773 C C . GLY A 1 99 ? 29.897 12.560 13.716 1.00 51.22 99 GLY A C 1
ATOM 774 O O . GLY A 1 99 ? 29.422 13.419 12.976 1.00 51.22 99 GLY A O 1
ATOM 775 N N . ALA A 1 100 ? 30.862 12.737 14.629 1.00 38.16 100 ALA A N 1
ATOM 776 C CA . ALA A 1 100 ? 31.519 13.964 15.107 1.00 38.16 100 ALA A CA 1
ATOM 777 C C . ALA A 1 100 ? 30.698 14.853 16.058 1.00 38.16 100 ALA A C 1
ATOM 779 O O . ALA A 1 100 ? 29.677 15.433 15.634 1.00 38.16 100 ALA A O 1
#

Secondary structure (DSSP, 8-state):
------EEEE-SSEEEEEEE-SSS-EEEEEEE---TTHHHHHHHTSS--HHHHHHHHHHHTTT--TTHHHHHHHS-GGG-----GGGGG--GGGSTTS--

Organism: NCBI:txid118079

Foldseek 3Di:
DPDQDKDWDDDDQKIKIWGAPDPPDIDIDIGGDDPPCPQVVCPVVVGDDLVVVLVVLLVVCVPPDDCSNVVSVPDDSVPDDDHDPVVVVPDPCPPVPNDD

Sequence (100 aa):
FESRVVRQILGKGTRAGMYPLSSTHVYWFVCFNSEEGWAREWRRDGGRNKEELRGEVEALVRTWGHGIREVVAATPSEGMVAGAISDRWLAPASLPGAGA

pLDDT: mean 83.14, std 14.04, range [38.16, 94.81]

Radius of gyration: 15.56 Å; chains: 1; bounding box: 45×29×30 Å